Protein AF-A0A7C7YD96-F1 (afdb_monomer_lite)

pLDDT: mean 78.04, std 20.9, range [40.12, 97.75]

Secondary structure (DSSP, 8-state):
--------HHHHHHHHHHHHHHHTTTT--------SS--EEEEETTTTEEEEE--TT-EEEEEEESSSS--EEEEEEE--SSEEEEE--S----S--EEEEE-

Sequence (103 aa):
MKSTNTRNNDEVKKLIATTMATALFASAAFAQVSTDSVQIVGITKSPFGMSFNTEKGDQYVIESTLDFDKWNTVETLDGTGQTVKFVELREIYYPQQYYRVRL

Structure (mmCIF, N/CA/C/O backbone):
data_AF-A0A7C7YD96-F1
#
_entry.id   AF-A0A7C7YD96-F1
#
loop_
_atom_site.group_PDB
_atom_site.id
_atom_site.type_symbol
_atom_site.label_atom_id
_atom_site.label_alt_id
_atom_site.label_comp_id
_atom_site.label_asym_id
_atom_site.label_entity_id
_atom_site.label_seq_id
_atom_site.pdbx_PDB_ins_code
_atom_site.Cartn_x
_atom_site.Cartn_y
_atom_site.Cartn_z
_atom_site.occupancy
_atom_site.B_iso_or_equiv
_atom_site.auth_seq_id
_atom_site.auth_comp_id
_atom_site.auth_asym_id
_atom_site.auth_atom_id
_atom_site.pdbx_PDB_model_num
ATOM 1 N N . MET A 1 1 ? -36.148 8.186 66.188 1.00 40.12 1 MET A N 1
ATOM 2 C CA . MET A 1 1 ? -34.886 7.456 65.924 1.00 40.12 1 MET A CA 1
ATOM 3 C C . MET A 1 1 ? -34.839 7.114 64.440 1.00 40.12 1 MET A C 1
ATOM 5 O O . MET A 1 1 ? -3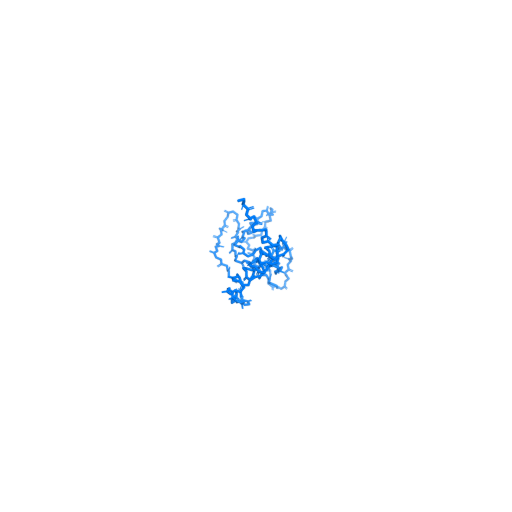5.869 6.754 63.888 1.00 40.12 1 MET A O 1
ATOM 9 N N . LYS A 1 2 ? -33.699 7.368 63.784 1.00 42.62 2 LYS A N 1
ATOM 10 C CA . LYS A 1 2 ? -33.495 7.275 62.327 1.00 42.62 2 LYS A CA 1
ATOM 11 C C . LYS A 1 2 ? -33.486 5.807 61.875 1.00 42.62 2 LYS A C 1
ATOM 13 O O . LYS A 1 2 ? -32.762 5.019 62.469 1.00 42.62 2 LYS A O 1
ATOM 18 N N . SER A 1 3 ? -34.228 5.468 60.819 1.00 45.22 3 SER A N 1
ATOM 19 C CA . SER A 1 3 ? -34.051 4.210 60.080 1.00 45.22 3 SER A CA 1
ATOM 20 C C . SER A 1 3 ? -33.230 4.509 58.826 1.00 45.22 3 SER A C 1
ATOM 22 O O . SER A 1 3 ? -33.675 5.256 57.954 1.00 45.22 3 SER A O 1
ATOM 24 N N . THR A 1 4 ? -31.997 4.013 58.765 1.00 42.66 4 THR A N 1
ATOM 25 C CA . THR A 1 4 ? -31.146 4.103 57.574 1.00 42.66 4 THR A CA 1
ATOM 26 C C . THR A 1 4 ? -31.464 2.937 56.646 1.00 42.66 4 THR A C 1
ATOM 28 O O . THR A 1 4 ? -31.174 1.785 56.958 1.00 42.66 4 THR A O 1
ATOM 31 N N . ASN A 1 5 ? -32.077 3.259 55.507 1.00 46.09 5 ASN A N 1
ATOM 32 C CA . ASN A 1 5 ? -32.351 2.358 54.393 1.00 46.09 5 ASN A CA 1
ATOM 33 C C . ASN A 1 5 ? -31.044 2.063 53.638 1.00 46.09 5 ASN A C 1
ATOM 35 O O . ASN A 1 5 ? -30.640 2.820 52.754 1.00 46.09 5 ASN A O 1
ATOM 39 N N . THR A 1 6 ? -30.363 0.985 54.020 1.00 47.97 6 THR A N 1
ATOM 40 C CA . THR A 1 6 ? -29.220 0.449 53.278 1.00 47.97 6 THR A CA 1
ATOM 41 C C . THR A 1 6 ? -29.757 -0.344 52.093 1.00 47.97 6 THR A C 1
ATOM 43 O O . THR A 1 6 ? -29.972 -1.546 52.207 1.00 47.97 6 THR A O 1
ATOM 46 N N . ARG A 1 7 ? -29.986 0.316 50.949 1.00 53.59 7 ARG A N 1
ATOM 47 C CA . ARG A 1 7 ? -30.117 -0.402 49.674 1.00 53.59 7 ARG A CA 1
ATOM 48 C C . ARG A 1 7 ? -28.856 -1.237 49.487 1.00 53.59 7 ARG A C 1
ATOM 50 O O . ARG A 1 7 ? -27.751 -0.705 49.423 1.00 53.59 7 ARG A O 1
ATOM 57 N N . ASN A 1 8 ? -29.052 -2.542 49.479 1.00 59.19 8 ASN A N 1
ATOM 58 C CA . ASN A 1 8 ? -28.047 -3.588 49.454 1.00 59.19 8 ASN A CA 1
ATOM 59 C C . ASN A 1 8 ? -27.007 -3.256 48.375 1.00 59.19 8 ASN A C 1
ATOM 61 O O . ASN A 1 8 ? -27.343 -3.146 47.194 1.00 59.19 8 ASN A O 1
ATOM 65 N N . ASN A 1 9 ? -25.744 -3.086 48.770 1.00 58.06 9 ASN A N 1
ATOM 66 C CA . ASN A 1 9 ? -24.662 -2.719 47.851 1.00 58.06 9 ASN A CA 1
ATOM 67 C C . ASN A 1 9 ? -24.518 -3.706 46.682 1.00 58.06 9 ASN A C 1
ATOM 69 O O . ASN A 1 9 ? -23.965 -3.346 45.649 1.00 58.06 9 ASN A O 1
ATOM 73 N N . ASP A 1 10 ? -25.035 -4.925 46.817 1.00 63.91 10 ASP A N 1
ATOM 74 C CA . ASP A 1 10 ? -25.025 -5.939 45.766 1.00 63.91 10 ASP A CA 1
ATOM 75 C C . ASP A 1 10 ? -26.060 -5.663 44.671 1.00 63.91 10 ASP A C 1
ATOM 77 O O . ASP A 1 10 ? -25.775 -5.890 43.499 1.00 63.91 10 ASP A O 1
ATOM 81 N N . GLU A 1 11 ? -27.216 -5.082 45.008 1.00 67.75 11 GLU A N 1
ATOM 82 C CA . GLU A 1 11 ? -28.189 -4.622 44.010 1.00 67.75 11 GLU A CA 1
ATOM 83 C C . GLU A 1 11 ? -27.669 -3.397 43.260 1.00 67.75 11 GLU A C 1
ATOM 85 O O . GLU A 1 11 ? -27.823 -3.310 42.045 1.00 67.75 11 GLU A O 1
ATOM 90 N N . VAL A 1 12 ? -26.985 -2.487 43.962 1.00 61.44 12 VAL A N 1
ATOM 91 C CA . VAL A 1 12 ? -26.343 -1.315 43.349 1.00 61.44 12 VAL A CA 1
ATOM 92 C C . VAL A 1 12 ? -25.191 -1.748 42.439 1.00 61.44 12 VAL A C 1
ATOM 94 O O . VAL A 1 12 ? -25.119 -1.302 41.299 1.00 61.44 12 VAL A O 1
ATOM 97 N N . LYS A 1 13 ? -24.332 -2.678 42.878 1.00 59.75 13 LYS A N 1
ATOM 98 C CA . LYS A 1 13 ? -23.266 -3.255 42.040 1.00 59.75 13 LYS A CA 1
ATOM 99 C C . LYS A 1 13 ? -23.830 -3.987 40.827 1.00 59.75 13 LYS A C 1
ATOM 101 O O . LYS A 1 13 ? -23.289 -3.837 39.736 1.00 59.75 13 LYS A O 1
ATOM 106 N N . LYS A 1 14 ? -24.924 -4.736 40.997 1.00 60.47 14 LYS A N 1
ATOM 107 C CA . LYS A 1 14 ? -25.612 -5.428 39.901 1.00 60.47 14 LYS A CA 1
ATOM 108 C C . LYS A 1 14 ? -26.217 -4.430 38.916 1.00 60.47 14 LYS A C 1
ATOM 110 O O . LYS A 1 14 ? -26.038 -4.603 37.721 1.00 60.47 14 LYS A O 1
ATOM 115 N N . LEU A 1 15 ? -26.835 -3.348 39.393 1.00 59.66 15 LEU A N 1
ATOM 116 C CA . LEU A 1 15 ? -27.387 -2.286 38.549 1.00 59.66 15 LEU A CA 1
ATOM 117 C C . LEU A 1 15 ? -26.291 -1.524 37.788 1.00 59.66 15 LEU A C 1
ATOM 119 O O . LEU A 1 15 ? -26.464 -1.242 36.605 1.00 59.66 15 LEU A O 1
ATOM 123 N N . ILE A 1 16 ? -25.147 -1.241 38.423 1.00 58.66 16 ILE A N 1
ATOM 124 C CA . ILE A 1 16 ? -23.986 -0.618 37.765 1.00 58.66 16 ILE A CA 1
ATOM 125 C C . ILE A 1 16 ? -23.396 -1.575 36.721 1.00 58.66 16 ILE A C 1
ATOM 127 O O . ILE A 1 16 ? -23.180 -1.167 35.584 1.00 58.66 16 ILE A O 1
ATOM 131 N N . ALA A 1 17 ? -23.206 -2.854 37.055 1.00 56.38 17 ALA A N 1
ATOM 132 C CA . ALA A 1 17 ? -22.714 -3.858 36.113 1.00 56.38 17 ALA A CA 1
ATOM 133 C C . ALA A 1 17 ? -23.666 -4.044 34.920 1.00 56.38 17 ALA A C 1
ATOM 135 O O . ALA A 1 17 ? -23.216 -4.096 33.778 1.00 56.38 17 ALA A O 1
ATOM 136 N N . THR A 1 18 ? -24.980 -4.066 35.159 1.00 47.47 18 THR A N 1
ATOM 137 C CA . THR A 1 18 ? -25.998 -4.121 34.103 1.00 47.47 18 THR A CA 1
ATOM 138 C C . THR A 1 18 ? -26.012 -2.839 33.268 1.00 47.47 18 THR A C 1
ATOM 140 O O . THR A 1 18 ? -26.110 -2.927 32.053 1.00 47.47 18 THR A O 1
ATOM 143 N N . THR A 1 19 ? -25.832 -1.655 33.861 1.00 47.28 19 THR A N 1
ATOM 144 C CA . THR A 1 19 ? -25.781 -0.380 33.116 1.00 47.28 19 THR A CA 1
ATOM 145 C C . THR A 1 19 ? -24.530 -0.282 32.235 1.00 47.28 19 THR A C 1
ATOM 147 O O . THR A 1 19 ? -24.625 0.147 31.088 1.00 47.28 19 THR A O 1
ATOM 150 N N . MET A 1 20 ? -23.375 -0.746 32.722 1.00 53.09 20 MET A N 1
ATOM 151 C CA . MET A 1 20 ? -22.126 -0.793 31.948 1.00 53.09 20 MET A CA 1
ATOM 152 C C . MET A 1 20 ? -22.177 -1.851 30.835 1.00 53.09 20 MET A C 1
ATOM 154 O O . MET A 1 20 ? -21.660 -1.617 29.746 1.00 53.09 20 MET A O 1
ATOM 158 N N . ALA A 1 21 ? -22.846 -2.986 31.074 1.00 49.91 21 ALA A N 1
ATOM 159 C CA . ALA A 1 21 ? -23.064 -4.015 30.059 1.00 49.91 21 ALA A CA 1
ATOM 160 C C . ALA A 1 21 ? -24.031 -3.547 28.958 1.00 49.91 21 ALA A C 1
ATOM 162 O O . ALA A 1 21 ? -23.785 -3.817 27.786 1.00 49.91 21 ALA A O 1
ATOM 163 N N . THR A 1 22 ? -25.081 -2.789 29.297 1.00 40.56 22 THR A N 1
ATOM 164 C CA . THR A 1 22 ? -25.996 -2.197 28.303 1.00 40.56 22 THR A CA 1
ATOM 165 C C . THR A 1 22 ? -25.345 -1.031 27.544 1.00 40.56 22 THR A C 1
ATOM 167 O O . THR A 1 22 ? -25.618 -0.845 26.361 1.00 40.56 22 THR A O 1
ATOM 170 N N . ALA A 1 23 ? -24.425 -0.284 28.171 1.00 40.81 23 ALA A N 1
ATOM 171 C CA . ALA A 1 23 ? -23.654 0.773 27.508 1.00 40.81 23 ALA A CA 1
ATOM 172 C C . ALA A 1 23 ? -22.592 0.241 26.523 1.00 40.81 23 ALA A C 1
ATOM 174 O O . ALA A 1 23 ? -22.163 0.981 25.639 1.00 40.81 23 ALA A O 1
ATOM 175 N N . LEU A 1 24 ? -22.202 -1.038 26.615 1.00 41.12 24 LEU A N 1
ATOM 176 C CA . LEU A 1 24 ? -21.237 -1.647 25.692 1.00 41.12 24 LEU A CA 1
ATOM 177 C C . LEU A 1 24 ? -21.829 -2.010 24.317 1.00 41.12 24 LEU A C 1
ATOM 179 O O . LEU A 1 24 ? -21.072 -2.268 23.384 1.00 41.12 24 LEU A O 1
ATOM 183 N N . PHE A 1 25 ? -23.157 -1.990 24.156 1.00 45.53 25 PHE A N 1
ATOM 184 C CA . PHE A 1 25 ? -23.812 -2.336 22.886 1.00 45.53 25 PHE A CA 1
ATOM 185 C C . PHE A 1 25 ? -24.213 -1.132 22.023 1.00 45.53 25 PHE A C 1
ATOM 187 O O . PHE A 1 25 ? -24.616 -1.317 20.879 1.00 45.53 25 PHE A O 1
ATOM 194 N N . ALA A 1 26 ? -24.039 0.105 22.501 1.00 42.75 26 ALA A N 1
ATOM 195 C CA . ALA A 1 26 ? -24.353 1.303 21.714 1.00 42.75 26 ALA A CA 1
ATOM 196 C C . ALA A 1 26 ? -23.190 1.811 20.834 1.00 42.75 26 ALA A C 1
ATOM 198 O O . ALA A 1 26 ? -23.299 2.883 20.248 1.00 42.75 26 ALA A O 1
ATOM 199 N N . SER A 1 27 ? -22.093 1.055 20.703 1.00 48.41 27 SER A N 1
ATOM 200 C CA . SER A 1 27 ? -20.980 1.404 19.800 1.00 48.41 27 SER A CA 1
ATOM 201 C C . SER A 1 27 ? -20.765 0.406 18.655 1.00 48.41 27 SER A C 1
ATOM 203 O O . SER A 1 27 ? -19.826 0.565 17.880 1.00 48.41 27 SER A O 1
ATOM 205 N N . ALA A 1 28 ? -21.621 -0.608 18.510 1.00 47.34 28 ALA A N 1
ATOM 206 C CA . ALA A 1 28 ? -21.491 -1.641 17.477 1.00 47.34 28 ALA A CA 1
ATOM 207 C C . ALA A 1 28 ? -22.390 -1.393 16.248 1.00 47.34 28 ALA A C 1
ATOM 209 O O . ALA A 1 28 ? -22.817 -2.336 15.590 1.00 47.34 28 ALA A O 1
ATOM 210 N N . ALA A 1 29 ? -22.709 -0.133 15.945 1.00 45.72 29 ALA A N 1
ATOM 211 C CA . ALA A 1 29 ? -23.519 0.231 14.782 1.00 45.72 29 ALA A CA 1
ATOM 212 C C . ALA A 1 29 ? -22.909 1.396 13.992 1.00 45.72 29 ALA A C 1
ATOM 214 O O . ALA A 1 29 ? -23.600 2.310 13.564 1.00 45.72 29 ALA A O 1
ATOM 215 N N . PHE A 1 30 ? -21.605 1.337 13.752 1.00 49.56 30 PHE A N 1
ATOM 216 C CA . PHE A 1 30 ? -21.157 1.571 12.389 1.00 49.56 30 PHE A CA 1
ATOM 217 C C . PHE A 1 30 ? -20.778 0.193 11.881 1.00 49.56 30 PHE A C 1
ATOM 219 O O . PHE A 1 30 ? -19.702 -0.313 12.180 1.00 49.56 30 PHE A O 1
ATOM 226 N N . ALA A 1 31 ? -21.713 -0.457 11.186 1.00 43.66 31 ALA A N 1
ATOM 227 C CA . ALA A 1 31 ? -21.308 -1.452 10.215 1.00 43.66 31 ALA A CA 1
ATOM 228 C C . ALA A 1 31 ? -20.386 -0.692 9.260 1.00 43.66 31 ALA A C 1
ATOM 230 O O . ALA A 1 31 ? -20.851 0.107 8.446 1.00 43.66 31 ALA A O 1
ATOM 231 N N . GLN A 1 32 ? -19.081 -0.835 9.482 1.00 49.28 32 GLN A N 1
ATOM 232 C CA . GLN A 1 32 ? -18.068 -0.468 8.520 1.00 49.28 32 GLN A CA 1
ATOM 233 C C . GLN A 1 32 ? -18.525 -1.167 7.246 1.00 49.28 32 GLN A C 1
ATOM 235 O O . GLN A 1 32 ? -18.625 -2.394 7.207 1.00 49.28 32 GLN A O 1
ATOM 240 N N . VAL A 1 33 ? -18.952 -0.391 6.254 1.00 49.25 33 VAL A N 1
ATOM 241 C CA . VAL A 1 33 ? -19.065 -0.927 4.908 1.00 49.25 33 VAL A CA 1
ATOM 242 C C . VAL A 1 33 ? -17.649 -1.383 4.610 1.00 49.25 33 VAL A C 1
ATOM 244 O O . VAL A 1 33 ? -16.794 -0.533 4.381 1.00 49.25 33 VAL A O 1
ATOM 247 N N . SER A 1 34 ? -17.401 -2.691 4.700 1.00 57.28 34 SER A N 1
ATOM 248 C CA . SER A 1 34 ? -16.186 -3.306 4.200 1.00 57.28 34 SER A CA 1
ATOM 249 C C . SER A 1 34 ? -16.250 -3.103 2.697 1.00 57.28 34 SER A C 1
ATOM 251 O O . SER A 1 34 ? -16.811 -3.895 1.936 1.00 57.28 34 SER A O 1
ATOM 253 N N . THR A 1 35 ? -15.813 -1.931 2.254 1.00 54.12 35 THR A N 1
ATOM 254 C CA . THR A 1 35 ? -15.500 -1.765 0.858 1.00 54.12 35 THR A CA 1
ATOM 255 C C . THR A 1 35 ? -14.249 -2.602 0.696 1.00 54.12 35 THR A C 1
ATOM 257 O O . THR A 1 35 ? -13.177 -2.152 1.084 1.00 54.12 35 THR A O 1
ATOM 260 N N . ASP A 1 36 ? -14.369 -3.797 0.117 1.00 67.75 36 ASP A N 1
ATOM 261 C CA . ASP A 1 36 ? -13.231 -4.665 -0.239 1.00 67.75 36 ASP A CA 1
ATOM 262 C C . ASP A 1 36 ? -12.164 -3.932 -1.098 1.00 67.75 36 ASP A C 1
ATOM 264 O O . ASP A 1 36 ? -11.116 -4.471 -1.442 1.00 67.75 36 ASP A O 1
ATOM 268 N N . SER A 1 37 ? -12.433 -2.681 -1.487 1.00 82.19 37 SER A N 1
ATOM 269 C CA . SER A 1 37 ? -11.505 -1.743 -2.095 1.00 82.19 37 SER A CA 1
ATOM 270 C C . SER A 1 37 ? -10.674 -0.956 -1.073 1.00 82.19 37 SER A C 1
ATOM 272 O O . SER A 1 37 ? -11.205 -0.168 -0.287 1.00 82.19 37 SER A O 1
ATOM 274 N N . VAL A 1 38 ? -9.353 -1.019 -1.221 1.00 91.81 38 VAL A N 1
ATOM 275 C CA . VAL A 1 38 ? -8.432 -0.051 -0.613 1.00 91.81 38 VAL A CA 1
ATOM 276 C C . VAL A 1 38 ? -8.584 1.311 -1.299 1.00 91.81 38 VAL A C 1
ATOM 278 O O . VAL A 1 38 ? -8.428 1.427 -2.515 1.00 91.81 38 VAL A O 1
ATOM 281 N N . GLN A 1 39 ? -8.858 2.357 -0.518 1.00 92.94 39 GLN A N 1
ATOM 282 C CA . GLN A 1 39 ? -9.004 3.727 -1.018 1.00 92.94 39 GLN A CA 1
ATOM 283 C C . GLN A 1 39 ? -7.704 4.514 -0.825 1.00 92.94 39 GLN A C 1
ATOM 285 O O . GLN A 1 39 ? -7.327 4.833 0.305 1.00 92.94 39 GLN A O 1
ATOM 290 N N . ILE A 1 40 ? -7.033 4.857 -1.929 1.00 95.50 40 ILE A N 1
ATOM 291 C CA . ILE A 1 40 ? -5.897 5.786 -1.915 1.00 95.50 40 ILE A CA 1
ATOM 292 C C . ILE A 1 40 ? -6.436 7.216 -1.793 1.00 95.50 40 ILE A C 1
ATOM 294 O O . ILE A 1 40 ? -7.142 7.699 -2.675 1.00 95.50 40 ILE A O 1
ATOM 298 N N . VAL A 1 41 ? -6.079 7.906 -0.711 1.00 97.75 41 VAL A N 1
ATOM 299 C CA . VAL A 1 41 ? -6.578 9.251 -0.372 1.00 97.75 41 VAL A CA 1
ATOM 300 C C . VAL A 1 41 ? -5.552 10.362 -0.605 1.00 97.75 41 VAL A C 1
ATOM 302 O O . VAL A 1 41 ? -5.892 11.541 -0.532 1.00 97.75 41 VAL A O 1
ATOM 305 N N . GLY A 1 42 ? -4.294 10.023 -0.900 1.00 97.25 42 GLY A N 1
ATOM 306 C CA . GLY A 1 42 ? -3.265 11.022 -1.185 1.00 97.25 42 GLY A CA 1
ATOM 307 C C . GLY A 1 42 ? -2.018 10.445 -1.841 1.00 97.25 42 GLY A C 1
ATOM 308 O O . GLY A 1 42 ? -1.656 9.300 -1.585 1.00 97.25 42 GLY A O 1
ATOM 309 N N . ILE A 1 43 ? -1.352 11.262 -2.662 1.00 96.56 43 ILE A N 1
ATOM 310 C CA . ILE A 1 43 ? -0.087 10.941 -3.337 1.00 96.56 43 ILE A CA 1
ATOM 311 C C . ILE A 1 43 ? 0.913 12.082 -3.117 1.00 96.56 43 ILE A C 1
ATOM 313 O O . ILE A 1 43 ? 0.588 13.254 -3.297 1.00 96.56 43 ILE A O 1
ATOM 317 N N . THR A 1 44 ? 2.150 11.738 -2.761 1.00 94.81 44 THR A N 1
ATOM 318 C CA . THR A 1 44 ? 3.317 12.632 -2.751 1.00 94.81 44 THR A CA 1
ATOM 319 C C . THR A 1 44 ? 4.267 12.196 -3.866 1.00 94.81 44 THR A C 1
ATOM 321 O O . THR A 1 44 ? 4.544 11.009 -4.000 1.00 94.81 44 THR A O 1
ATOM 324 N N . LYS A 1 45 ? 4.749 13.134 -4.695 1.00 89.75 45 LYS A N 1
ATOM 325 C CA . LYS A 1 45 ? 5.596 12.798 -5.856 1.00 89.75 45 LYS A CA 1
ATOM 326 C C . LYS A 1 45 ? 7.064 12.548 -5.501 1.00 89.75 45 LYS A C 1
ATOM 328 O O . LYS A 1 45 ? 7.681 11.696 -6.124 1.00 89.75 45 LYS A O 1
ATOM 333 N N . SER A 1 46 ? 7.629 13.315 -4.567 1.00 87.75 46 SER A N 1
ATOM 334 C CA . SER A 1 46 ? 9.043 13.212 -4.192 1.00 87.75 46 SER A CA 1
ATOM 335 C C . SER A 1 46 ? 9.262 13.588 -2.714 1.00 87.75 46 SER A C 1
ATOM 337 O O . SER A 1 46 ? 8.880 14.699 -2.333 1.00 87.75 46 SER A O 1
ATOM 339 N N . PRO A 1 47 ? 9.841 12.689 -1.891 1.00 89.38 47 PRO A N 1
ATOM 340 C CA . PRO A 1 47 ? 9.939 11.252 -2.172 1.00 89.38 47 PRO A CA 1
ATOM 341 C C . PRO A 1 47 ? 8.552 10.674 -2.488 1.00 89.38 47 PRO A C 1
ATOM 343 O O . PRO A 1 47 ? 7.529 11.241 -2.080 1.00 89.38 47 PRO A O 1
ATOM 346 N N . PHE A 1 48 ? 8.501 9.593 -3.272 1.00 91.69 48 PHE A N 1
ATOM 347 C CA . PHE A 1 48 ? 7.217 8.970 -3.581 1.00 91.69 48 PHE A CA 1
ATOM 348 C C . PHE A 1 48 ? 6.539 8.546 -2.277 1.00 91.69 48 PHE A C 1
ATOM 350 O O . PHE A 1 48 ? 7.170 7.994 -1.380 1.00 91.69 48 PHE A O 1
ATOM 357 N N . GLY A 1 49 ? 5.246 8.805 -2.162 1.00 95.00 49 GLY A N 1
ATOM 358 C CA . GLY A 1 49 ? 4.467 8.356 -1.023 1.00 95.00 49 GLY A CA 1
ATOM 359 C C . GLY A 1 49 ? 2.993 8.300 -1.358 1.00 95.00 49 GLY A C 1
ATOM 360 O O . GLY A 1 49 ? 2.514 9.006 -2.247 1.00 95.00 49 GLY A O 1
ATOM 361 N N . MET A 1 50 ? 2.268 7.475 -0.620 1.00 97.06 50 MET A N 1
ATOM 362 C CA . MET A 1 50 ? 0.828 7.329 -0.768 1.00 97.06 50 MET A CA 1
ATOM 363 C C . MET A 1 50 ? 0.169 7.161 0.591 1.00 97.06 50 MET A C 1
ATOM 365 O O . MET A 1 50 ? 0.740 6.570 1.507 1.00 97.06 50 MET A O 1
ATOM 369 N N . SER A 1 51 ? -1.037 7.696 0.710 1.00 97.75 51 SER A N 1
ATOM 370 C CA . SER A 1 51 ? -1.872 7.547 1.892 1.00 97.75 51 SER A CA 1
ATOM 371 C C . SER A 1 51 ? -3.135 6.789 1.543 1.00 97.75 51 SER A C 1
ATOM 373 O O . SER A 1 51 ? -3.720 7.027 0.487 1.00 97.75 51 SER A O 1
ATOM 375 N N . PHE A 1 52 ? -3.559 5.899 2.431 1.00 96.81 52 PHE A N 1
ATOM 376 C CA . PHE A 1 52 ? -4.752 5.083 2.243 1.00 96.81 52 PHE A CA 1
ATOM 377 C C . PHE A 1 52 ? -5.434 4.792 3.573 1.00 96.81 52 PHE A C 1
ATOM 379 O O . PHE A 1 52 ? -4.803 4.829 4.632 1.00 96.81 52 PHE A O 1
ATOM 386 N N . ASN A 1 53 ? -6.740 4.551 3.513 1.00 95.50 53 ASN A N 1
ATOM 387 C CA . ASN A 1 53 ? -7.524 4.194 4.690 1.00 95.50 53 ASN A CA 1
ATOM 388 C C . ASN A 1 53 ? -7.306 2.721 5.036 1.00 95.50 53 ASN A C 1
ATOM 390 O O . ASN A 1 53 ? -7.291 1.879 4.140 1.00 95.50 53 ASN A O 1
ATOM 394 N N . THR A 1 54 ? -7.152 2.435 6.327 1.00 94.81 54 THR A N 1
ATOM 395 C CA . THR A 1 54 ? -7.044 1.069 6.851 1.00 94.81 54 THR A CA 1
ATOM 396 C C . THR A 1 54 ? -8.244 0.731 7.715 1.00 94.81 54 THR A C 1
ATOM 398 O O . THR A 1 54 ? -8.799 1.614 8.373 1.00 94.81 54 THR A O 1
ATOM 401 N N . GLU A 1 55 ? -8.611 -0.543 7.760 1.00 93.62 55 GLU A N 1
ATOM 402 C CA . GLU A 1 55 ? -9.598 -1.079 8.693 1.00 93.62 55 GLU A CA 1
ATOM 403 C C . GLU A 1 55 ? -8.898 -1.743 9.876 1.00 93.62 55 GLU A C 1
ATOM 405 O O . GLU A 1 55 ? -7.795 -2.274 9.760 1.00 93.62 55 GLU A O 1
ATOM 410 N N . LYS A 1 56 ? -9.498 -1.664 11.065 1.00 92.50 56 LYS A N 1
ATOM 411 C CA . LYS A 1 56 ? -8.865 -2.192 12.273 1.00 92.50 56 LYS A CA 1
ATOM 412 C C . LYS A 1 56 ? -8.886 -3.721 12.266 1.00 92.50 56 LYS A C 1
ATOM 414 O O . LYS A 1 56 ? -9.963 -4.305 12.302 1.00 92.50 56 LYS A O 1
ATOM 419 N N . GLY A 1 57 ? -7.710 -4.338 12.371 1.00 91.50 57 GLY A N 1
ATOM 420 C CA . GLY A 1 57 ? -7.558 -5.799 12.446 1.00 91.50 57 GLY A CA 1
ATOM 421 C C . GLY A 1 57 ? -7.244 -6.473 11.110 1.00 91.50 57 GLY A C 1
ATOM 422 O O . GLY A 1 57 ? -6.888 -7.648 11.112 1.00 91.50 57 GLY A O 1
ATOM 423 N N . ASP A 1 58 ? -7.307 -5.720 10.015 1.00 93.62 58 ASP A N 1
ATOM 424 C CA . ASP A 1 58 ? -6.820 -6.140 8.706 1.00 93.62 58 ASP A CA 1
ATOM 425 C C . ASP A 1 58 ? -5.303 -5.969 8.606 1.00 93.62 58 ASP A C 1
ATOM 427 O O . ASP A 1 58 ? -4.707 -5.165 9.325 1.00 93.62 58 ASP A O 1
ATOM 431 N N . GLN A 1 59 ? -4.668 -6.695 7.688 1.00 95.88 59 GLN A N 1
ATOM 432 C CA . GLN A 1 59 ? -3.251 -6.535 7.382 1.00 95.88 59 GLN A CA 1
ATOM 433 C C . GLN A 1 59 ? -3.088 -6.075 5.939 1.00 95.88 59 GLN A C 1
ATOM 435 O O . GLN A 1 59 ? -3.716 -6.611 5.038 1.00 95.88 59 GLN A O 1
ATOM 440 N N . TYR A 1 60 ? -2.219 -5.093 5.724 1.00 96.44 60 TYR A N 1
ATOM 441 C CA . TYR A 1 60 ? -1.952 -4.541 4.406 1.00 96.44 60 TYR A CA 1
ATOM 442 C C . TYR A 1 60 ? -0.510 -4.800 4.000 1.00 96.44 60 TYR A C 1
ATOM 444 O O . TYR A 1 60 ? 0.412 -4.634 4.800 1.00 96.44 60 TYR A O 1
ATOM 452 N N . VAL A 1 61 ? -0.311 -5.147 2.732 1.00 97.62 61 VAL A N 1
ATOM 453 C CA . VAL A 1 61 ? 1.008 -5.344 2.130 1.00 97.62 61 VAL A CA 1
ATOM 454 C C . VAL A 1 61 ? 1.219 -4.299 1.047 1.00 97.62 61 VAL A C 1
ATOM 456 O O . VAL A 1 61 ? 0.476 -4.224 0.066 1.00 97.62 61 VAL A O 1
ATOM 459 N N . ILE A 1 62 ? 2.257 -3.489 1.213 1.00 97.38 62 ILE A N 1
ATOM 460 C CA . ILE A 1 62 ? 2.729 -2.565 0.191 1.00 97.38 62 ILE A CA 1
ATOM 461 C C . ILE A 1 62 ? 3.746 -3.315 -0.653 1.00 97.38 62 ILE A C 1
ATOM 463 O O . ILE A 1 62 ? 4.750 -3.820 -0.150 1.00 97.38 62 ILE A O 1
ATOM 467 N N . GLU A 1 63 ? 3.491 -3.384 -1.952 1.00 97.38 63 GLU A N 1
ATOM 468 C CA . GLU A 1 63 ? 4.363 -4.059 -2.904 1.00 97.38 63 GLU A CA 1
ATOM 469 C C . GLU A 1 63 ? 4.856 -3.081 -3.963 1.00 97.38 63 GLU A C 1
ATOM 471 O O . GLU A 1 63 ? 4.184 -2.099 -4.292 1.00 97.38 63 GLU A O 1
ATOM 476 N N . SER A 1 64 ? 6.020 -3.382 -4.535 1.00 95.06 64 SER A N 1
ATOM 477 C CA . SER A 1 64 ? 6.570 -2.628 -5.656 1.00 95.06 64 SER A CA 1
ATOM 478 C C . SER A 1 64 ? 7.063 -3.520 -6.785 1.00 95.06 64 SER A C 1
ATOM 480 O O . SER A 1 64 ? 7.450 -4.672 -6.570 1.00 95.06 64 SER A O 1
ATOM 482 N N . THR A 1 65 ? 7.046 -2.970 -7.994 1.00 94.56 65 THR A N 1
ATOM 483 C CA . THR A 1 65 ? 7.491 -3.639 -9.217 1.00 94.56 65 THR A CA 1
ATOM 484 C C . THR A 1 65 ? 8.132 -2.645 -10.185 1.00 94.56 65 THR A C 1
ATOM 486 O O . THR A 1 65 ? 7.870 -1.439 -10.129 1.00 94.56 65 THR A O 1
ATOM 489 N N . LEU A 1 66 ? 8.966 -3.174 -11.078 1.00 92.44 66 LEU A N 1
ATOM 490 C CA . LEU A 1 66 ? 9.540 -2.457 -12.218 1.00 92.44 66 LEU A CA 1
ATOM 491 C C . LEU A 1 66 ? 8.941 -2.924 -13.553 1.00 92.44 66 LEU A C 1
ATOM 493 O O . LEU A 1 66 ? 8.981 -2.178 -14.527 1.00 92.44 66 LEU A O 1
ATOM 497 N N . ASP A 1 67 ? 8.397 -4.143 -13.600 1.00 92.50 67 ASP A N 1
ATOM 498 C CA . ASP A 1 67 ? 8.008 -4.846 -14.828 1.00 92.50 67 ASP A CA 1
ATOM 499 C C . ASP A 1 67 ? 6.542 -5.314 -14.844 1.00 92.50 67 ASP A C 1
ATOM 501 O O . ASP A 1 67 ? 6.083 -5.830 -15.859 1.00 92.50 67 ASP A O 1
ATOM 505 N N . PHE A 1 68 ? 5.804 -5.115 -13.747 1.00 94.06 68 PHE A N 1
ATOM 506 C CA 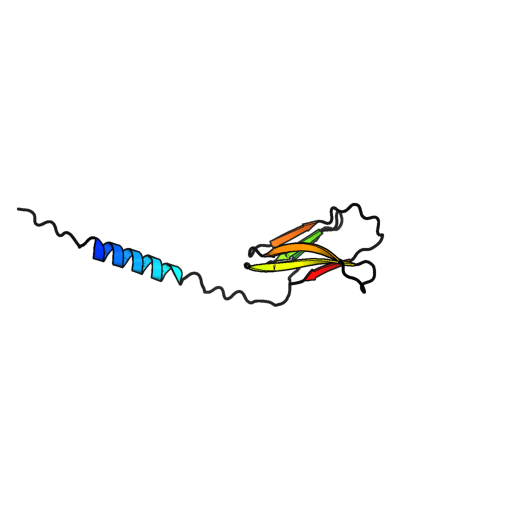. PHE A 1 68 ? 4.438 -5.603 -13.508 1.00 94.06 68 PHE A CA 1
ATOM 507 C C . PHE A 1 68 ? 4.267 -7.127 -13.432 1.00 94.06 68 PHE A C 1
ATOM 509 O O . PHE A 1 68 ? 3.173 -7.577 -13.080 1.00 94.06 68 PHE A O 1
ATOM 516 N N . ASP A 1 69 ? 5.322 -7.905 -13.674 1.00 94.50 69 ASP A N 1
ATOM 517 C CA . ASP A 1 69 ? 5.325 -9.368 -13.588 1.00 94.50 69 ASP A CA 1
ATOM 518 C C . ASP A 1 69 ? 5.679 -9.817 -12.165 1.00 94.50 69 ASP A C 1
ATOM 520 O O . ASP A 1 69 ? 4.972 -10.615 -11.544 1.00 94.50 69 ASP A O 1
ATOM 524 N N . LYS A 1 70 ? 6.730 -9.223 -11.583 1.00 94.31 70 LYS A N 1
ATOM 525 C CA . LYS A 1 70 ? 7.207 -9.569 -10.239 1.00 94.31 70 LYS A CA 1
ATOM 526 C C . LYS A 1 70 ? 6.955 -8.439 -9.257 1.00 94.31 70 LYS A C 1
ATOM 528 O O . LYS A 1 70 ? 7.450 -7.322 -9.416 1.00 94.31 70 LYS A O 1
ATOM 533 N N . TRP A 1 71 ? 6.206 -8.757 -8.208 1.00 97.19 71 TRP A N 1
ATOM 534 C CA . TRP A 1 71 ? 5.884 -7.845 -7.117 1.00 97.19 71 TRP A CA 1
ATOM 535 C C . TRP A 1 71 ? 6.668 -8.244 -5.873 1.00 97.19 71 TRP A C 1
ATOM 537 O O . TRP A 1 71 ? 6.599 -9.389 -5.434 1.00 97.19 71 TRP A O 1
ATOM 547 N N . ASN A 1 72 ? 7.423 -7.297 -5.321 1.00 94.69 72 ASN A N 1
ATOM 548 C CA . ASN A 1 72 ? 8.196 -7.492 -4.101 1.00 94.69 72 ASN A CA 1
ATOM 549 C C . ASN A 1 72 ? 7.522 -6.755 -2.950 1.00 94.69 72 ASN A C 1
ATOM 551 O O . ASN A 1 72 ? 7.223 -5.563 -3.083 1.00 94.69 72 ASN A O 1
ATOM 555 N N . THR A 1 73 ? 7.343 -7.434 -1.819 1.00 96.75 73 THR A N 1
ATOM 556 C CA . THR A 1 73 ? 6.910 -6.803 -0.570 1.00 96.75 73 THR A CA 1
ATOM 557 C C . THR A 1 73 ? 7.925 -5.753 -0.137 1.00 96.75 73 THR A C 1
ATOM 559 O O . THR A 1 73 ? 9.125 -6.016 -0.059 1.00 96.75 73 THR A O 1
ATOM 562 N N . VAL A 1 74 ? 7.428 -4.550 0.116 1.00 95.31 74 VAL A N 1
ATOM 563 C CA . VAL A 1 74 ? 8.195 -3.414 0.631 1.00 95.31 74 VAL A CA 1
ATOM 564 C C . VAL A 1 74 ? 7.956 -3.272 2.122 1.00 95.31 74 VAL A C 1
ATOM 566 O O . VAL A 1 74 ? 8.902 -3.112 2.885 1.00 95.31 74 VAL A O 1
ATOM 569 N N . GLU A 1 75 ? 6.691 -3.353 2.524 1.00 96.31 75 GLU A N 1
ATOM 570 C CA . GLU A 1 75 ? 6.260 -3.150 3.898 1.00 96.31 75 GLU A CA 1
ATOM 571 C C . GLU A 1 75 ? 4.953 -3.904 4.146 1.00 96.31 75 GLU A C 1
ATOM 573 O O . GLU A 1 75 ? 4.119 -4.032 3.247 1.00 96.31 75 GLU A O 1
ATOM 578 N N . THR A 1 76 ? 4.782 -4.381 5.374 1.00 97.25 76 THR A N 1
ATOM 579 C CA . THR A 1 76 ? 3.529 -4.947 5.872 1.00 97.25 76 THR A CA 1
ATOM 580 C C . THR A 1 76 ? 3.119 -4.151 7.099 1.00 97.25 76 THR A C 1
ATOM 582 O O . THR A 1 76 ? 3.954 -3.902 7.969 1.00 97.25 76 THR A O 1
ATOM 585 N N . LEU A 1 77 ? 1.852 -3.756 7.174 1.00 96.06 77 LEU A N 1
ATOM 586 C CA . LEU A 1 77 ? 1.323 -2.980 8.291 1.00 96.06 77 LEU A CA 1
ATOM 587 C C . LEU A 1 77 ? -0.043 -3.490 8.728 1.00 96.06 77 LEU A C 1
ATOM 589 O O . LEU A 1 77 ? -0.859 -3.900 7.904 1.00 96.06 77 LEU A O 1
ATOM 593 N N . ASP A 1 78 ? -0.289 -3.427 10.032 1.00 95.62 78 ASP A N 1
ATOM 594 C CA . ASP A 1 78 ? -1.591 -3.740 10.601 1.00 95.62 78 ASP A CA 1
ATOM 595 C C . ASP A 1 78 ? -2.486 -2.502 10.530 1.00 95.62 78 ASP A C 1
ATOM 597 O O . ASP A 1 78 ? -2.099 -1.385 10.897 1.00 95.62 78 ASP A O 1
ATOM 601 N N . GLY A 1 79 ? -3.704 -2.699 10.050 1.00 94.19 79 GLY A N 1
ATOM 602 C CA . GLY A 1 79 ? -4.701 -1.660 9.966 1.00 94.19 79 GLY A CA 1
ATOM 603 C C . GLY A 1 79 ? -5.199 -1.251 11.346 1.00 94.19 79 GLY A C 1
ATOM 604 O O . GLY A 1 79 ? -5.497 -2.073 12.219 1.00 94.19 79 GLY A O 1
ATOM 605 N N . THR A 1 80 ? -5.292 0.060 11.552 1.00 93.75 80 THR A N 1
ATOM 606 C CA . THR A 1 80 ? -5.672 0.655 12.843 1.00 93.75 80 THR A CA 1
ATOM 607 C C . THR A 1 80 ? -7.060 1.289 12.817 1.00 93.75 80 THR A C 1
ATOM 609 O O . THR A 1 80 ? -7.536 1.760 13.851 1.00 93.75 80 THR A O 1
ATOM 612 N N . GLY A 1 81 ? -7.728 1.298 11.658 1.00 93.56 81 GLY A N 1
ATOM 613 C CA . GLY A 1 81 ? -8.942 2.088 11.435 1.00 93.56 81 GLY A CA 1
ATOM 614 C C . GLY A 1 81 ? -8.651 3.546 11.054 1.00 93.56 81 GLY A C 1
ATOM 615 O O . GLY A 1 81 ? -9.562 4.371 11.051 1.00 93.56 81 GLY A O 1
ATOM 616 N N . GLN A 1 82 ? -7.385 3.896 10.800 1.00 94.81 82 GLN A N 1
ATOM 617 C CA . GLN A 1 82 ? -6.948 5.251 10.457 1.00 94.81 82 GLN A CA 1
ATOM 618 C C . GLN A 1 82 ? -6.318 5.301 9.063 1.00 94.81 82 GLN A C 1
ATOM 620 O O . GLN A 1 82 ? -5.914 4.283 8.495 1.00 94.81 82 GLN A O 1
ATOM 625 N N . THR A 1 83 ? -6.206 6.508 8.508 1.00 96.50 83 THR A N 1
ATOM 626 C CA . THR A 1 83 ? -5.380 6.745 7.324 1.00 96.50 83 THR A CA 1
ATOM 627 C C . THR A 1 83 ? -3.909 6.589 7.688 1.00 96.50 83 THR A C 1
ATOM 629 O O . THR A 1 83 ? -3.416 7.251 8.601 1.00 96.50 83 THR A O 1
ATOM 632 N N . VAL A 1 84 ? -3.194 5.761 6.936 1.00 96.50 84 VAL A N 1
ATOM 633 C CA . VAL A 1 84 ? -1.739 5.611 7.055 1.00 96.50 84 VAL A CA 1
ATOM 634 C C . VAL A 1 84 ? -1.041 6.296 5.885 1.00 96.50 84 VAL A C 1
ATOM 636 O O . VAL A 1 84 ? -1.655 6.571 4.852 1.00 96.50 84 VAL A O 1
ATOM 639 N N . LYS A 1 85 ? 0.250 6.600 6.040 1.00 96.50 85 LYS A N 1
ATOM 640 C CA . LYS A 1 85 ? 1.096 7.145 4.973 1.00 96.50 85 LYS A CA 1
ATOM 641 C C . LYS A 1 85 ? 2.329 6.270 4.801 1.00 96.50 85 LYS A C 1
ATOM 643 O O . LYS A 1 85 ? 3.146 6.185 5.709 1.00 96.50 85 LYS A O 1
ATOM 648 N N . PHE A 1 86 ? 2.477 5.713 3.607 1.00 96.00 86 PHE A N 1
ATOM 649 C CA . PHE A 1 86 ? 3.716 5.117 3.133 1.00 96.00 86 PHE A CA 1
ATOM 650 C C . PHE A 1 86 ? 4.589 6.185 2.470 1.00 96.00 86 PHE A C 1
ATOM 652 O O . PHE A 1 86 ? 4.085 7.038 1.728 1.00 96.00 86 PHE A O 1
ATOM 659 N N . VAL A 1 87 ? 5.896 6.120 2.712 1.00 95.19 87 VAL A N 1
ATOM 660 C CA . VAL A 1 87 ? 6.902 6.941 2.033 1.00 95.19 87 VAL A CA 1
ATOM 661 C C . VAL A 1 87 ? 8.030 6.030 1.574 1.00 95.19 87 VAL A C 1
ATOM 663 O O . VAL A 1 87 ? 8.624 5.324 2.383 1.00 95.19 87 VAL A O 1
ATOM 666 N N . GLU A 1 88 ? 8.343 6.073 0.284 1.00 92.31 88 GLU A N 1
ATOM 667 C CA . GLU A 1 88 ? 9.491 5.373 -0.271 1.00 92.31 88 GLU A CA 1
ATOM 668 C C . GLU A 1 88 ? 10.775 6.112 0.111 1.00 92.31 88 GLU A C 1
ATOM 670 O O . GLU A 1 88 ? 11.086 7.172 -0.437 1.00 92.31 88 GLU A O 1
ATOM 675 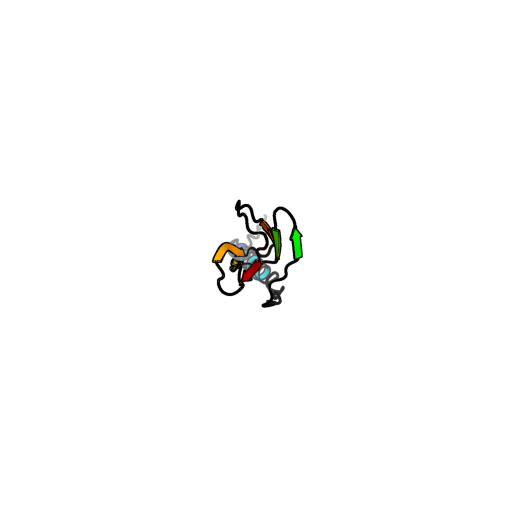N N . LEU A 1 89 ? 11.506 5.547 1.069 1.00 89.50 89 LEU A N 1
ATOM 676 C CA . LEU A 1 89 ? 12.779 6.079 1.552 1.00 89.50 89 LEU A CA 1
ATOM 677 C C . LEU A 1 89 ? 13.983 5.255 1.085 1.00 89.50 89 LEU A C 1
ATOM 679 O O . LEU A 1 89 ? 15.115 5.626 1.389 1.00 89.50 89 LEU A O 1
ATOM 683 N N . ARG A 1 90 ? 13.777 4.139 0.371 1.00 88.19 90 ARG A N 1
ATOM 684 C CA . ARG A 1 90 ? 14.889 3.355 -0.169 1.00 88.19 90 ARG A CA 1
ATOM 685 C C . ARG A 1 90 ? 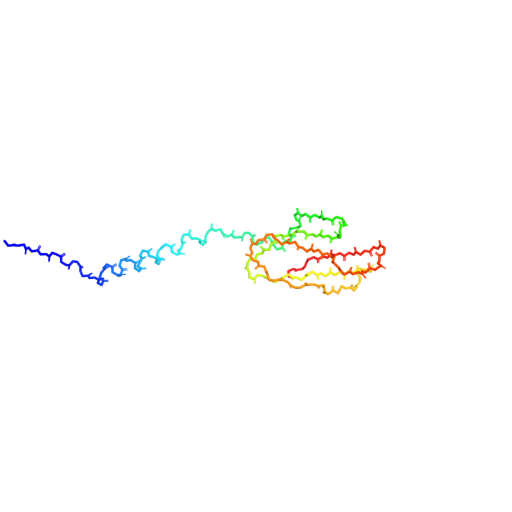15.603 4.197 -1.225 1.00 88.19 90 ARG A C 1
ATOM 687 O O . ARG A 1 90 ? 14.974 4.771 -2.112 1.00 88.19 90 ARG A O 1
ATOM 694 N N .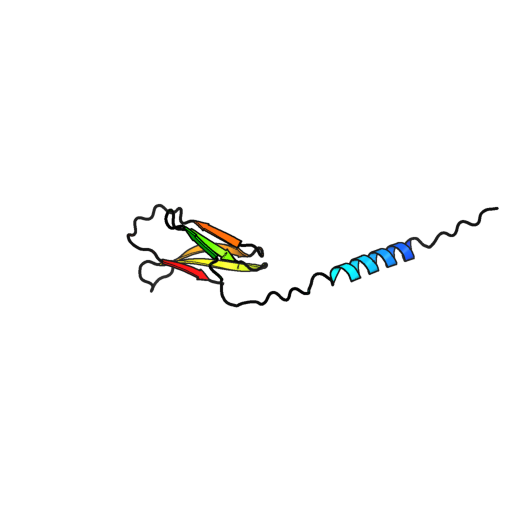 GLU A 1 91 ? 16.928 4.252 -1.152 1.00 78.00 91 GLU A N 1
ATOM 695 C CA . GLU A 1 91 ? 17.761 4.903 -2.167 1.00 78.00 91 GLU A CA 1
ATOM 696 C C . GLU A 1 91 ? 17.872 4.003 -3.405 1.00 78.00 91 GLU A C 1
ATOM 698 O O . GLU A 1 91 ? 18.878 3.335 -3.638 1.00 78.00 91 GLU A O 1
ATOM 703 N N . ILE A 1 92 ? 16.793 3.933 -4.184 1.00 73.56 92 ILE A N 1
ATOM 704 C CA . ILE A 1 92 ? 16.695 3.094 -5.380 1.00 73.56 92 ILE A CA 1
ATOM 705 C C . ILE A 1 92 ? 16.712 3.941 -6.650 1.00 73.56 92 ILE A C 1
ATOM 707 O O . ILE A 1 92 ? 15.920 4.863 -6.833 1.00 73.56 92 I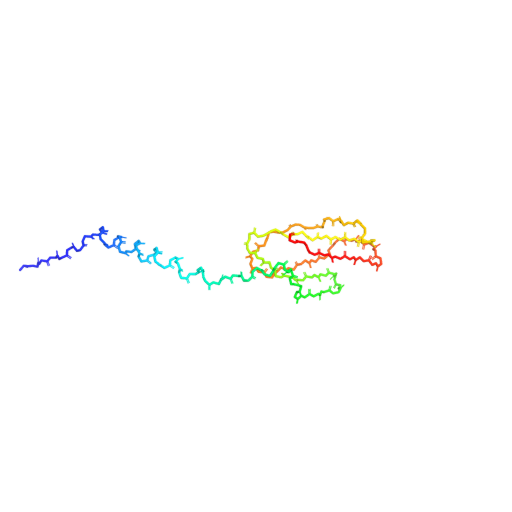LE A O 1
ATOM 711 N N . TYR A 1 93 ? 17.647 3.614 -7.544 1.00 67.19 93 TYR A N 1
ATOM 712 C CA . TYR A 1 93 ? 17.881 4.330 -8.795 1.00 67.19 93 TYR A CA 1
ATOM 713 C C . TYR A 1 93 ? 17.132 3.643 -9.942 1.00 67.19 93 TYR A C 1
ATOM 715 O O . TYR A 1 93 ? 17.731 2.983 -10.790 1.00 67.19 93 TYR A O 1
ATOM 723 N N . TYR A 1 94 ? 15.804 3.765 -9.953 1.00 68.12 94 TYR A N 1
ATOM 724 C CA . TYR A 1 94 ? 14.979 3.285 -11.062 1.00 68.12 94 TYR A CA 1
ATOM 725 C C . TYR A 1 94 ? 14.214 4.455 -11.690 1.00 68.12 94 TYR A C 1
ATOM 727 O O . TYR A 1 94 ? 13.544 5.192 -10.968 1.00 68.12 94 TYR A O 1
ATOM 735 N N . PRO A 1 95 ? 14.283 4.647 -13.023 1.00 71.81 95 PRO A N 1
ATOM 736 C CA . PRO A 1 95 ? 13.617 5.769 -13.687 1.00 71.81 95 PRO A CA 1
ATOM 737 C C . PRO A 1 95 ? 12.088 5.706 -13.570 1.00 71.81 95 PRO A C 1
ATOM 739 O O . PRO A 1 95 ? 11.425 6.736 -13.674 1.00 71.81 95 PRO A O 1
ATOM 742 N N . GLN A 1 96 ? 11.526 4.517 -13.334 1.00 84.94 96 GLN A N 1
ATOM 743 C CA . GLN A 1 96 ? 10.106 4.330 -13.081 1.00 84.94 96 GLN A CA 1
ATOM 744 C C . GLN A 1 96 ? 9.884 3.117 -12.177 1.00 84.94 96 GLN A C 1
ATOM 746 O O . GLN A 1 96 ? 10.442 2.048 -12.416 1.00 84.94 96 GLN A O 1
ATOM 751 N N . GLN A 1 97 ? 9.063 3.292 -11.145 1.00 89.81 97 GLN A N 1
ATOM 752 C CA . GLN A 1 97 ? 8.684 2.243 -10.208 1.00 89.81 97 GLN A CA 1
ATOM 753 C C . GLN A 1 97 ? 7.200 2.361 -9.896 1.00 89.81 97 GLN A C 1
ATOM 755 O O . GLN A 1 97 ? 6.655 3.465 -9.816 1.00 89.81 97 GLN A O 1
ATOM 760 N N . TYR A 1 98 ? 6.556 1.215 -9.724 1.00 93.56 98 TYR A N 1
ATOM 761 C CA . TYR A 1 98 ? 5.129 1.127 -9.468 1.00 93.56 98 TYR A CA 1
ATOM 762 C C . TYR A 1 98 ? 4.881 0.514 -8.102 1.00 93.56 98 TYR A C 1
ATOM 764 O O . TYR A 1 98 ? 5.642 -0.341 -7.648 1.00 93.56 98 TYR A O 1
ATOM 772 N N . TYR A 1 99 ? 3.796 0.953 -7.473 1.00 95.31 99 TYR A N 1
ATOM 773 C CA . TYR A 1 99 ? 3.403 0.536 -6.136 1.00 95.31 99 TYR A CA 1
ATOM 774 C C . TYR A 1 99 ? 1.939 0.135 -6.119 1.00 95.31 99 TYR A C 1
ATOM 776 O O . TYR A 1 99 ? 1.123 0.708 -6.844 1.00 95.31 99 TYR A O 1
ATOM 784 N N . ARG A 1 100 ? 1.607 -0.824 -5.257 1.00 95.75 100 ARG A N 1
ATOM 785 C CA . ARG A 1 100 ? 0.224 -1.157 -4.915 1.00 95.75 100 ARG A CA 1
ATOM 786 C C . ARG A 1 100 ? 0.105 -1.476 -3.434 1.00 95.75 100 ARG A C 1
ATOM 788 O O . ARG A 1 100 ? 1.092 -1.819 -2.788 1.00 95.75 100 ARG A O 1
ATOM 795 N N . VAL A 1 101 ? -1.122 -1.394 -2.939 1.00 96.75 101 VAL A N 1
ATOM 796 C CA . VAL A 1 101 ? -1.506 -1.874 -1.614 1.00 96.75 101 VAL A CA 1
ATOM 797 C C . VAL A 1 101 ? -2.394 -3.095 -1.807 1.00 96.75 101 VAL A C 1
ATOM 799 O O . VAL A 1 101 ? -3.302 -3.069 -2.639 1.00 96.75 101 VAL A O 1
ATOM 802 N N . ARG A 1 102 ? -2.120 -4.158 -1.058 1.00 94.69 102 ARG A N 1
ATOM 803 C CA . ARG A 1 102 ? -2.962 -5.347 -0.963 1.00 94.69 102 ARG A CA 1
ATOM 804 C C . ARG A 1 102 ? -3.525 -5.462 0.443 1.00 94.69 102 ARG A C 1
ATOM 806 O O . ARG A 1 102 ? -2.795 -5.196 1.391 1.00 94.69 102 ARG A O 1
ATOM 813 N N . LEU A 1 103 ? -4.793 -5.841 0.521 1.00 90.25 103 LEU A N 1
ATOM 814 C CA . LEU A 1 103 ? -5.407 -6.441 1.699 1.00 90.25 103 LEU A CA 1
ATOM 815 C C . LEU A 1 103 ? -5.099 -7.950 1.709 1.00 90.25 103 LEU A C 1
ATOM 817 O O . LEU A 1 103 ? -4.956 -8.510 0.589 1.00 90.25 103 LEU A O 1
#

Foldseek 3Di:
DDDDPPPDVVVVVVVVVVVVVVVVPPVPPPPPPPPVDWDWPDFDVVQTKTKTFFDAADKKFKWKDDPVPDTDTPDIDGHRRGIDMDGPPDPDPDPDMDIDMDD

Radius of gyration: 25.24 Å; chains: 1; bounding box: 53×23×81 Å